Protein AF-A0A6I9Q0V4-F1 (afdb_monomer)

InterPro domains:
  IPR036047 F-box-like domain superfamily [SSF81383] (80-122)

Secondary structure (DSSP, 8-state):
---------EEEEEE-TTT--EEEEEEE----SSGGGTTPPPEEEEEEHHHHHH-HHHHHHHHHHH-HHHHHHHHHHHTT---SGGGS-HHHHHHHHHTS-HHHHHHHHHH-HHHHHHHHH--

pLDDT: mean 75.42, std 14.18, range [33.16, 93.25]

Radius of gyration: 19.87 Å; Cα contacts (8 Å, |Δi|>4): 127; chains: 1; bounding box: 52×34×51 Å

Structure (mmCIF, N/CA/C/O backbone):
data_AF-A0A6I9Q0V4-F1
#
_entry.id   AF-A0A6I9Q0V4-F1
#
loop_
_atom_site.group_PDB
_atom_site.id
_atom_site.type_symbol
_atom_site.label_atom_id
_atom_site.label_alt_id
_atom_site.label_comp_id
_atom_site.label_asym_id
_atom_site.label_entity_id
_atom_site.label_seq_id
_atom_site.pdbx_PDB_ins_code
_atom_site.Cartn_x
_atom_site.Cartn_y
_atom_site.Cartn_z
_atom_site.occupancy
_atom_site.B_iso_or_equiv
_atom_site.auth_seq_id
_atom_site.auth_comp_id
_atom_site.auth_asym_id
_atom_site.auth_atom_id
_atom_site.pdbx_PDB_model_num
ATOM 1 N N . LYS A 1 1 ? 10.546 -6.178 -27.444 1.00 33.16 1 LYS A N 1
ATOM 2 C CA . LYS A 1 1 ? 10.248 -7.556 -26.979 1.00 33.16 1 LYS A CA 1
ATOM 3 C C . LYS A 1 1 ? 9.857 -7.460 -25.516 1.00 33.16 1 LYS A C 1
ATOM 5 O O . LYS A 1 1 ? 10.727 -7.293 -24.676 1.00 33.16 1 LYS A O 1
ATOM 10 N N . LEU A 1 2 ? 8.553 -7.436 -25.263 1.00 34.19 2 LEU A N 1
ATOM 11 C CA . LEU A 1 2 ? 7.976 -7.381 -23.927 1.00 34.19 2 LEU A CA 1
ATOM 12 C C . LEU A 1 2 ? 8.128 -8.773 -23.305 1.00 34.19 2 LEU A C 1
ATOM 14 O O . LEU A 1 2 ? 7.453 -9.709 -23.726 1.00 34.19 2 LEU A O 1
ATOM 18 N N . CYS A 1 3 ? 9.054 -8.932 -22.362 1.00 35.03 3 CYS A N 1
ATOM 19 C CA . CYS A 1 3 ? 9.058 -10.095 -21.482 1.00 35.03 3 CYS A CA 1
ATOM 20 C C . CYS A 1 3 ? 7.998 -9.851 -20.403 1.00 35.03 3 CYS A C 1
ATOM 22 O O . CYS A 1 3 ? 8.317 -9.415 -19.304 1.00 35.03 3 CYS A O 1
ATOM 24 N N . PHE A 1 4 ? 6.732 -10.074 -20.756 1.00 41.94 4 PHE A N 1
ATOM 25 C CA . PHE A 1 4 ? 5.645 -10.230 -19.794 1.00 41.94 4 PHE A CA 1
ATOM 26 C C . PHE A 1 4 ? 5.831 -11.575 -19.096 1.00 41.94 4 PHE A C 1
ATOM 28 O O . PHE A 1 4 ? 5.462 -12.603 -19.654 1.00 41.94 4 PHE A O 1
ATOM 35 N N . LEU A 1 5 ? 6.437 -11.587 -17.914 1.00 35.22 5 LEU A N 1
ATOM 36 C CA . LEU A 1 5 ? 6.418 -12.751 -17.034 1.00 35.22 5 LEU A CA 1
ATOM 37 C C . LEU A 1 5 ? 6.201 -12.245 -15.608 1.00 35.22 5 LEU A C 1
ATOM 39 O O . LEU A 1 5 ? 7.110 -11.682 -15.008 1.00 35.22 5 LEU A O 1
ATOM 43 N N . GLU A 1 6 ? 4.944 -12.378 -15.178 1.00 39.94 6 GLU A N 1
ATOM 44 C CA . GLU A 1 6 ? 4.408 -12.278 -13.814 1.00 39.94 6 GLU A CA 1
ATOM 45 C C . GLU A 1 6 ? 5.287 -11.549 -12.794 1.00 39.94 6 GLU A C 1
ATOM 47 O O . GLU A 1 6 ? 6.161 -12.098 -12.124 1.00 39.94 6 GLU A O 1
ATOM 52 N N . LEU A 1 7 ? 4.966 -10.273 -12.649 1.00 42.88 7 LEU A N 1
ATOM 53 C CA . LEU A 1 7 ? 5.332 -9.447 -11.521 1.00 42.88 7 LEU A CA 1
ATOM 54 C C . LEU A 1 7 ? 4.457 -9.877 -10.320 1.00 42.88 7 LEU A C 1
ATOM 56 O O . LEU A 1 7 ? 3.359 -9.353 -10.156 1.00 42.88 7 LEU A O 1
ATOM 60 N N . ASP A 1 8 ? 4.905 -10.832 -9.487 1.00 42.25 8 ASP A N 1
ATOM 61 C CA . ASP A 1 8 ? 4.367 -10.942 -8.114 1.00 42.25 8 ASP A CA 1
ATOM 62 C C . ASP A 1 8 ? 4.927 -9.756 -7.341 1.00 42.25 8 ASP A C 1
ATOM 64 O O . ASP A 1 8 ? 6.077 -9.757 -6.882 1.00 42.25 8 ASP A O 1
ATOM 68 N N . VAL A 1 9 ? 4.135 -8.693 -7.315 1.00 46.41 9 VAL A N 1
ATOM 69 C CA . VAL A 1 9 ? 4.495 -7.472 -6.625 1.00 46.41 9 VAL A CA 1
ATOM 70 C C . VAL A 1 9 ? 3.818 -7.481 -5.277 1.00 46.41 9 VAL A C 1
ATOM 72 O O . VAL A 1 9 ? 2.662 -7.873 -5.119 1.00 46.41 9 VAL A O 1
ATOM 75 N N . LYS A 1 10 ? 4.557 -7.033 -4.272 1.00 53.97 10 LYS A N 1
ATOM 76 C CA . LYS A 1 10 ? 4.023 -6.813 -2.938 1.00 53.97 10 LYS A CA 1
ATOM 77 C C . LYS A 1 10 ? 4.438 -5.426 -2.506 1.00 53.97 10 LYS A C 1
ATOM 79 O O . LYS A 1 10 ? 5.629 -5.139 -2.415 1.00 53.97 10 LYS A O 1
ATOM 84 N N . ILE A 1 11 ? 3.436 -4.588 -2.269 1.00 56.53 11 ILE A N 1
ATOM 85 C CA . ILE A 1 11 ? 3.617 -3.275 -1.665 1.00 56.53 11 ILE A CA 1
ATOM 86 C C . ILE A 1 11 ? 3.566 -3.484 -0.158 1.00 56.53 11 ILE A C 1
ATOM 88 O O . ILE A 1 11 ? 2.532 -3.877 0.384 1.00 56.53 11 ILE A O 1
ATOM 92 N N . PHE A 1 12 ? 4.687 -3.240 0.511 1.00 58.06 12 PHE A N 1
ATOM 93 C CA . PHE A 1 12 ? 4.745 -3.242 1.968 1.00 58.06 12 PHE A CA 1
ATOM 94 C C . PHE A 1 12 ? 4.847 -1.809 2.462 1.00 58.06 12 PHE A C 1
ATOM 96 O O . PHE A 1 12 ? 5.682 -1.045 1.981 1.00 58.06 12 PHE A O 1
ATOM 103 N N . ASN A 1 13 ? 4.017 -1.473 3.446 1.00 59.59 13 ASN A N 1
ATOM 104 C CA . ASN A 1 13 ? 4.248 -0.314 4.288 1.00 59.59 13 ASN A CA 1
ATOM 105 C C . ASN A 1 13 ? 5.117 -0.795 5.455 1.00 59.59 13 ASN A C 1
ATOM 107 O O . ASN A 1 13 ? 4.669 -1.605 6.270 1.00 59.59 13 ASN A O 1
ATOM 111 N N . SER A 1 14 ? 6.386 -0.398 5.462 1.00 56.53 14 SER A N 1
ATOM 112 C CA . SER A 1 14 ? 7.345 -0.780 6.502 1.00 56.53 14 SER A CA 1
ATOM 113 C C . SER A 1 14 ? 7.876 0.471 7.170 1.00 56.53 14 SER A C 1
ATOM 115 O O . SER A 1 14 ? 8.137 1.465 6.496 1.00 56.53 14 SER A O 1
ATOM 117 N N . LYS A 1 15 ? 8.087 0.407 8.484 1.00 59.59 15 LYS A N 1
ATOM 118 C CA . LYS A 1 15 ? 8.859 1.436 9.177 1.00 59.59 15 LYS A CA 1
ATOM 119 C C . LYS A 1 15 ? 10.334 1.262 8.840 1.00 59.59 15 LYS A C 1
ATOM 121 O O . LYS A 1 15 ? 10.842 0.138 8.875 1.00 59.59 15 LYS A O 1
ATOM 126 N N . ASP A 1 16 ? 10.995 2.361 8.507 1.00 60.59 16 ASP A N 1
ATOM 127 C CA . ASP A 1 16 ? 12.440 2.410 8.336 1.00 60.59 16 ASP A CA 1
ATOM 128 C C . ASP A 1 16 ? 13.110 2.057 9.680 1.00 60.59 16 ASP A C 1
ATOM 130 O O . ASP A 1 16 ? 12.800 2.688 10.697 1.00 60.59 16 ASP A O 1
ATOM 134 N N . PRO A 1 17 ? 14.009 1.058 9.726 1.00 57.50 17 PRO A N 1
ATOM 135 C CA . PRO A 1 17 ? 14.696 0.672 10.955 1.00 57.50 17 PRO A CA 1
ATOM 136 C C . PRO A 1 17 ? 15.650 1.743 11.509 1.00 57.50 17 PRO A C 1
ATOM 138 O O . PRO A 1 17 ? 16.028 1.643 12.674 1.00 57.50 17 PRO A O 1
ATOM 141 N N . LEU A 1 18 ? 16.045 2.747 10.718 1.00 57.56 18 LEU A N 1
ATOM 142 C CA . LEU A 1 18 ? 16.949 3.819 11.149 1.00 57.56 18 LEU A CA 1
ATOM 143 C C . LEU A 1 18 ? 16.197 5.066 11.622 1.00 57.56 18 LEU A C 1
ATOM 145 O O . LEU A 1 18 ? 16.588 5.667 12.620 1.00 57.56 18 LEU A O 1
ATOM 149 N N . ASN A 1 19 ? 15.106 5.429 10.939 1.00 56.72 19 ASN A N 1
ATOM 150 C CA . ASN A 1 19 ? 14.438 6.716 11.164 1.00 56.72 19 ASN A CA 1
ATOM 151 C C . ASN A 1 19 ? 12.967 6.584 11.611 1.00 56.72 19 ASN A C 1
ATOM 153 O O . ASN A 1 19 ? 12.316 7.588 11.877 1.00 56.72 19 ASN A O 1
ATOM 157 N N . GLY A 1 20 ? 12.408 5.369 11.679 1.00 60.47 20 GLY A N 1
ATOM 158 C CA . GLY A 1 20 ? 11.028 5.115 12.120 1.00 60.47 20 GLY A CA 1
ATOM 159 C C . GLY A 1 20 ? 9.926 5.584 11.158 1.00 60.47 20 GLY A C 1
ATOM 160 O O . GLY A 1 20 ? 8.751 5.308 11.414 1.00 60.47 20 GLY A O 1
ATOM 161 N N . HIS A 1 21 ? 10.281 6.255 10.059 1.00 64.62 21 HIS A N 1
ATOM 162 C CA . HIS A 1 21 ? 9.345 6.739 9.047 1.00 64.62 21 HIS A CA 1
ATOM 163 C C . HIS A 1 21 ? 8.804 5.600 8.183 1.00 64.62 21 HIS A C 1
ATOM 165 O O . HIS A 1 21 ? 9.527 4.671 7.823 1.00 64.62 21 HIS A O 1
ATOM 171 N N . SER A 1 22 ? 7.521 5.680 7.849 1.00 73.06 22 SER A N 1
ATOM 172 C CA . SER A 1 22 ? 6.856 4.732 6.961 1.00 73.06 22 SER A CA 1
ATOM 173 C C . SER A 1 22 ? 7.356 4.898 5.520 1.00 73.06 22 SER A C 1
ATOM 175 O O . SER A 1 22 ? 7.470 6.014 5.014 1.00 73.06 22 SER A O 1
ATOM 177 N N . GLN A 1 23 ? 7.659 3.783 4.859 1.00 82.12 23 GLN A N 1
ATOM 178 C CA . GLN A 1 23 ? 8.162 3.730 3.484 1.00 82.12 23 GLN A CA 1
ATOM 179 C C . GLN A 1 23 ? 7.284 2.830 2.616 1.00 82.12 23 GLN A C 1
ATOM 181 O O . GLN A 1 23 ? 6.692 1.859 3.102 1.00 82.12 23 GLN A O 1
ATOM 186 N N . VAL A 1 24 ? 7.234 3.143 1.322 1.00 83.69 24 VAL A N 1
ATOM 187 C CA . VAL A 1 24 ? 6.662 2.283 0.286 1.00 83.69 24 VAL A CA 1
ATOM 188 C C . VAL A 1 24 ? 7.779 1.418 -0.277 1.00 83.69 24 VAL A C 1
ATOM 190 O O . VAL A 1 24 ? 8.778 1.922 -0.785 1.00 83.69 24 VAL A O 1
ATOM 193 N N . ILE A 1 25 ? 7.614 0.100 -0.180 1.00 86.50 25 ILE A N 1
ATOM 194 C CA . ILE A 1 25 ? 8.555 -0.856 -0.765 1.00 86.50 25 ILE A CA 1
ATOM 195 C C . ILE A 1 25 ? 7.894 -1.521 -1.968 1.00 86.50 25 ILE A C 1
ATOM 197 O O . ILE A 1 25 ? 6.934 -2.277 -1.809 1.00 86.50 25 ILE A O 1
ATOM 201 N N . TRP A 1 26 ? 8.442 -1.275 -3.155 1.00 84.62 26 TRP A N 1
ATOM 202 C CA . TRP A 1 26 ? 8.084 -1.948 -4.397 1.00 84.62 26 TRP A CA 1
ATOM 203 C C . TRP A 1 26 ? 9.086 -3.072 -4.670 1.00 84.62 26 TRP A C 1
ATOM 205 O O . TRP A 1 26 ? 10.260 -2.827 -4.946 1.00 84.62 26 TRP A O 1
ATOM 215 N N . ARG A 1 27 ? 8.638 -4.328 -4.556 1.00 84.06 27 ARG A N 1
ATOM 216 C CA . ARG A 1 27 ? 9.452 -5.518 -4.853 1.00 84.06 27 ARG A CA 1
ATOM 217 C C . ARG A 1 27 ? 8.926 -6.240 -6.069 1.00 84.06 27 ARG A C 1
ATOM 219 O O . ARG A 1 27 ? 7.728 -6.491 -6.153 1.00 84.06 27 ARG A O 1
ATOM 226 N N . TRP A 1 28 ? 9.831 -6.657 -6.940 1.00 81.25 28 TRP A N 1
ATOM 227 C CA . TRP A 1 28 ? 9.481 -7.431 -8.118 1.00 81.25 28 TRP A CA 1
ATOM 228 C C . TRP A 1 28 ? 10.438 -8.592 -8.354 1.00 81.25 28 TRP A C 1
ATOM 230 O O . TRP A 1 28 ? 11.628 -8.536 -8.039 1.00 81.25 28 TRP A O 1
ATOM 240 N N . TRP A 1 29 ? 9.908 -9.647 -8.962 1.00 79.06 29 TRP A N 1
ATOM 241 C CA . TRP A 1 29 ? 10.667 -10.826 -9.352 1.00 79.06 29 TRP A CA 1
ATOM 242 C C . TRP A 1 29 ? 10.739 -10.915 -10.867 1.00 79.06 29 TRP A C 1
ATOM 244 O O . TRP A 1 29 ? 9.752 -10.702 -11.567 1.00 79.06 29 TRP A O 1
ATOM 254 N N . LYS A 1 30 ? 11.920 -11.254 -11.382 1.00 72.50 30 LYS A N 1
ATOM 255 C CA . LYS A 1 30 ? 12.075 -11.607 -12.789 1.00 72.50 30 LYS A CA 1
ATOM 256 C C . LYS A 1 30 ? 11.780 -13.092 -12.935 1.00 72.50 30 LYS A C 1
ATOM 258 O O . LYS A 1 30 ? 12.624 -13.924 -12.611 1.00 72.50 30 LYS A O 1
ATOM 263 N N . ILE A 1 31 ? 10.604 -13.425 -13.449 1.00 71.88 31 ILE A N 1
ATOM 264 C CA . ILE A 1 31 ? 10.290 -14.807 -13.802 1.00 71.88 31 ILE A CA 1
ATOM 265 C C . ILE A 1 31 ? 10.830 -15.063 -15.208 1.00 71.88 31 ILE A C 1
ATOM 267 O O . ILE A 1 31 ? 10.560 -14.324 -16.150 1.00 71.88 31 ILE A O 1
ATOM 271 N N . SER A 1 32 ? 11.670 -16.083 -15.352 1.00 70.69 32 SER A N 1
ATOM 272 C CA . SER A 1 32 ? 12.274 -16.457 -16.629 1.00 70.69 32 SER A CA 1
ATOM 273 C C . SER A 1 32 ? 12.472 -17.970 -16.666 1.00 70.69 32 SER A C 1
ATOM 275 O O . SER A 1 32 ? 12.971 -18.549 -15.701 1.00 70.69 32 SER A O 1
ATOM 277 N N . PRO A 1 33 ? 12.125 -18.640 -17.779 1.00 71.31 33 PRO A N 1
ATOM 278 C CA . PRO A 1 33 ? 12.366 -20.072 -17.930 1.00 71.31 33 PRO A CA 1
ATOM 279 C C . PRO A 1 33 ? 13.863 -20.402 -18.069 1.00 71.31 33 PRO A C 1
ATOM 281 O O . PRO A 1 33 ? 14.250 -21.570 -17.998 1.00 71.31 33 PRO A O 1
ATOM 284 N N . ARG A 1 34 ? 14.724 -19.393 -18.273 1.00 77.25 34 ARG A N 1
ATOM 285 C CA . ARG A 1 34 ? 16.173 -19.576 -18.400 1.00 77.25 34 ARG A CA 1
ATOM 286 C C . ARG A 1 34 ? 16.773 -19.903 -17.036 1.00 77.25 34 ARG A C 1
ATOM 288 O O . ARG A 1 34 ? 16.586 -19.178 -16.067 1.00 77.25 34 ARG A O 1
ATOM 295 N N . THR A 1 35 ? 17.572 -20.963 -16.985 1.00 71.56 35 THR A N 1
ATOM 296 C CA . THR A 1 35 ? 18.272 -21.424 -15.775 1.00 71.56 35 THR A CA 1
ATOM 297 C C . THR A 1 35 ? 19.169 -20.364 -15.136 1.00 71.56 35 THR A C 1
ATOM 299 O O . THR A 1 35 ? 19.311 -20.365 -13.920 1.00 71.56 35 THR A O 1
ATOM 302 N N . VAL A 1 36 ? 19.719 -19.438 -15.928 1.00 75.19 36 VAL A N 1
ATOM 303 C CA . VAL A 1 36 ? 20.570 -18.330 -15.450 1.00 75.19 36 VAL A CA 1
ATOM 304 C C . VAL A 1 36 ? 19.820 -17.382 -14.508 1.00 75.19 36 VAL A C 1
ATOM 306 O O . VAL A 1 36 ? 20.411 -16.860 -13.570 1.00 75.19 36 VAL A O 1
ATOM 309 N N . ASP A 1 37 ? 18.516 -17.197 -14.716 1.00 68.44 37 ASP A N 1
ATOM 310 C CA . ASP A 1 37 ? 17.698 -16.278 -13.921 1.00 68.44 37 ASP A CA 1
ATOM 311 C C . ASP A 1 37 ? 17.060 -16.968 -12.690 1.00 68.44 37 ASP A C 1
ATOM 313 O O . ASP A 1 37 ? 16.420 -16.309 -11.875 1.00 68.44 37 ASP A O 1
ATOM 317 N N . ARG A 1 38 ? 17.241 -18.293 -12.507 1.00 68.88 38 ARG A N 1
ATOM 318 C CA . ARG A 1 38 ? 16.614 -19.064 -11.404 1.00 68.88 38 ARG A CA 1
ATOM 319 C C . ARG A 1 38 ? 17.071 -18.650 -10.005 1.00 68.88 38 ARG A C 1
ATOM 321 O O . ARG A 1 38 ? 16.373 -18.934 -9.039 1.00 68.88 38 ARG A O 1
ATOM 328 N N . TYR A 1 39 ? 18.232 -18.010 -9.895 1.00 74.56 39 TYR A N 1
ATOM 329 C CA . TYR A 1 39 ? 18.789 -17.531 -8.626 1.00 74.56 39 TYR A CA 1
ATOM 330 C C . TYR A 1 39 ? 18.835 -16.002 -8.550 1.00 74.56 39 TYR A C 1
ATOM 332 O O . TYR A 1 39 ? 19.501 -15.444 -7.675 1.00 74.56 39 TYR A O 1
ATOM 340 N N . SER A 1 40 ? 18.163 -15.307 -9.473 1.00 79.31 40 SER A N 1
ATOM 341 C CA . SER A 1 40 ? 18.094 -13.852 -9.437 1.00 79.31 40 SER A CA 1
ATOM 342 C C . SER A 1 40 ? 17.336 -13.400 -8.192 1.00 79.31 40 SER A C 1
ATOM 344 O O . SER A 1 40 ? 16.208 -13.817 -7.935 1.00 79.31 40 SER A O 1
ATOM 346 N N . LYS A 1 41 ? 17.982 -12.536 -7.408 1.00 80.38 41 LYS A N 1
ATOM 347 C CA . LYS A 1 41 ? 17.349 -11.860 -6.276 1.00 80.38 41 LYS A CA 1
ATOM 348 C C . LYS A 1 41 ? 16.248 -10.920 -6.790 1.00 80.38 41 LYS A C 1
ATOM 350 O O . LYS A 1 41 ? 16.361 -10.431 -7.918 1.00 80.38 41 LYS A O 1
ATOM 355 N N .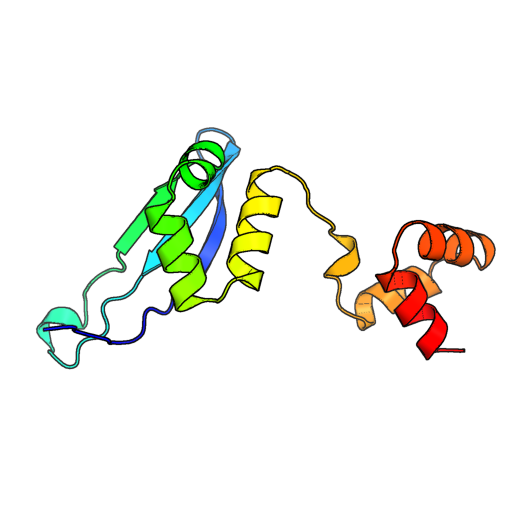 PRO A 1 42 ? 15.209 -10.658 -5.984 1.00 83.88 42 PRO A N 1
ATOM 356 C CA . PRO A 1 42 ? 14.183 -9.702 -6.363 1.00 83.88 42 PRO A CA 1
ATOM 357 C C . PRO A 1 42 ? 14.795 -8.312 -6.506 1.00 83.88 42 PRO A C 1
ATOM 359 O O . PRO A 1 42 ? 15.707 -7.945 -5.759 1.00 83.88 42 PRO A O 1
ATOM 362 N N . GLY A 1 43 ? 14.265 -7.547 -7.453 1.00 85.19 43 GLY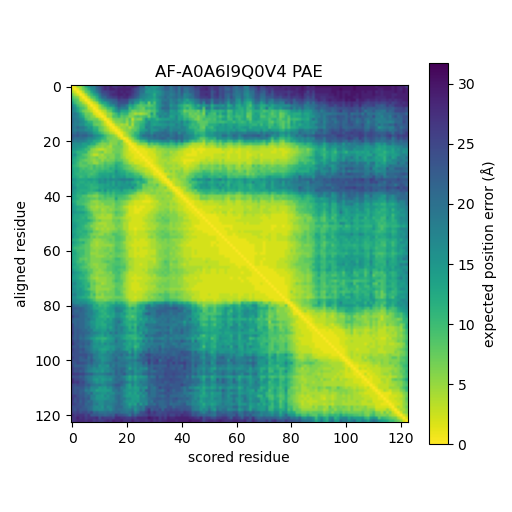 A N 1
ATOM 363 C CA . GLY A 1 43 ? 14.462 -6.108 -7.466 1.00 85.19 43 GLY A CA 1
ATOM 364 C C . GLY A 1 43 ? 13.665 -5.474 -6.331 1.00 85.19 43 GLY A C 1
ATOM 365 O O . GLY A 1 43 ? 12.599 -5.969 -5.952 1.00 85.19 43 GLY A O 1
ATOM 366 N N . GLU A 1 44 ? 14.204 -4.399 -5.770 1.00 86.06 44 GLU A N 1
ATOM 367 C CA . GLU A 1 44 ? 13.556 -3.627 -4.719 1.00 86.06 44 GLU A CA 1
ATOM 368 C C . GLU A 1 44 ? 13.788 -2.138 -4.967 1.00 86.06 44 GLU A C 1
ATOM 370 O O . GLU A 1 44 ? 14.919 -1.710 -5.198 1.00 86.06 44 GLU A O 1
ATOM 375 N N . LEU A 1 45 ? 12.710 -1.367 -4.878 1.00 86.50 45 LEU A N 1
ATOM 376 C CA . LEU A 1 45 ? 12.702 0.085 -4.806 1.00 86.50 45 LEU A CA 1
ATOM 377 C C . LEU A 1 45 ? 12.047 0.471 -3.478 1.00 86.50 45 LEU A C 1
ATOM 379 O O . LEU A 1 45 ? 11.008 -0.080 -3.104 1.00 86.50 45 LEU A O 1
ATOM 383 N N . LYS A 1 46 ? 12.689 1.378 -2.748 1.00 87.44 46 LYS A N 1
ATOM 384 C CA . LYS A 1 46 ? 12.199 1.913 -1.480 1.00 87.44 46 LYS A CA 1
ATOM 385 C C . LYS A 1 46 ? 12.052 3.412 -1.622 1.00 87.44 46 LYS A C 1
ATOM 387 O O . LYS A 1 46 ? 13.026 4.079 -1.957 1.00 87.44 46 LYS A O 1
ATOM 392 N N . GLU A 1 47 ? 10.871 3.909 -1.307 1.00 86.19 47 GLU A N 1
ATOM 393 C CA . GLU A 1 47 ? 10.555 5.329 -1.370 1.00 86.19 47 GLU A CA 1
ATOM 394 C C . GLU A 1 47 ? 9.910 5.787 -0.072 1.00 86.19 47 GLU A C 1
ATOM 396 O O . GLU A 1 47 ? 9.236 5.015 0.624 1.00 86.19 47 GLU A O 1
ATOM 401 N N . SER A 1 48 ? 10.116 7.058 0.268 1.00 86.62 48 SER A N 1
ATOM 402 C CA . SER A 1 48 ? 9.288 7.684 1.289 1.00 86.62 48 SER A CA 1
ATOM 403 C C . SER A 1 48 ? 7.852 7.821 0.775 1.00 86.62 48 SER A C 1
ATOM 405 O O . SER A 1 48 ? 7.582 7.735 -0.423 1.00 86.62 48 SER A O 1
ATOM 407 N N . HIS A 1 49 ? 6.903 8.035 1.685 1.00 86.31 49 HIS A N 1
ATOM 408 C CA . HIS A 1 49 ? 5.517 8.302 1.295 1.00 86.31 49 HIS A CA 1
ATOM 409 C C . HIS A 1 49 ? 5.392 9.519 0.376 1.00 86.31 49 HIS A C 1
ATOM 411 O O . HIS A 1 49 ? 4.603 9.475 -0.562 1.00 86.31 49 HIS A O 1
ATOM 417 N N . GLN A 1 50 ? 6.184 10.568 0.612 1.00 87.19 50 GLN A N 1
ATOM 418 C CA . GLN A 1 50 ? 6.153 11.772 -0.213 1.00 87.19 50 GLN A CA 1
ATOM 419 C C . GLN A 1 50 ? 6.716 11.506 -1.612 1.00 87.19 50 GLN A C 1
ATOM 421 O O . GLN A 1 50 ? 6.055 11.828 -2.593 1.00 87.19 50 GLN A O 1
ATOM 426 N N . ASP A 1 51 ? 7.869 10.837 -1.703 1.00 90.19 51 ASP A N 1
ATOM 427 C CA . ASP A 1 51 ? 8.481 10.506 -2.998 1.00 90.19 51 ASP A CA 1
ATOM 428 C C . ASP A 1 51 ? 7.537 9.637 -3.843 1.00 90.19 51 ASP A C 1
ATOM 430 O O . ASP A 1 51 ? 7.324 9.908 -5.023 1.00 90.19 51 ASP A O 1
ATOM 434 N N . PHE A 1 52 ? 6.868 8.666 -3.210 1.00 89.19 52 PHE A N 1
ATOM 435 C CA . PHE A 1 52 ? 5.861 7.836 -3.869 1.00 89.19 52 PHE A CA 1
ATOM 436 C C . PHE A 1 52 ? 4.671 8.647 -4.411 1.00 89.19 52 PHE A C 1
ATOM 438 O O . PHE A 1 52 ? 4.128 8.339 -5.477 1.00 89.19 52 PHE A O 1
ATOM 445 N N . LEU A 1 53 ? 4.208 9.658 -3.667 1.00 89.81 53 LEU A N 1
ATOM 446 C CA . LEU A 1 53 ? 3.095 10.512 -4.091 1.00 89.81 53 LEU A CA 1
ATOM 447 C C . LEU A 1 53 ? 3.462 11.373 -5.307 1.00 89.81 53 LEU A C 1
ATOM 449 O O . LEU A 1 53 ? 2.577 11.662 -6.121 1.00 89.81 53 LEU A O 1
ATOM 453 N N . ASP A 1 54 ? 4.743 11.700 -5.462 1.00 93.25 54 ASP A N 1
ATOM 454 C CA . ASP A 1 54 ? 5.274 12.477 -6.579 1.00 93.25 54 ASP A CA 1
ATOM 455 C C . ASP A 1 54 ? 5.679 11.593 -7.784 1.00 93.25 54 ASP A C 1
ATOM 457 O O . ASP A 1 54 ? 5.637 12.054 -8.931 1.00 93.25 54 ASP A O 1
ATOM 461 N N . ASP A 1 55 ? 5.978 10.302 -7.578 1.00 91.81 55 ASP A N 1
ATOM 462 C CA . ASP A 1 55 ? 6.317 9.366 -8.660 1.00 91.81 55 ASP A CA 1
ATOM 463 C C . ASP A 1 55 ? 5.081 8.859 -9.432 1.00 91.81 55 ASP A C 1
ATOM 465 O O . ASP A 1 55 ? 4.477 7.813 -9.168 1.00 91.81 55 ASP A O 1
ATOM 469 N N . THR A 1 56 ? 4.723 9.600 -10.478 1.00 92.56 56 THR A N 1
ATOM 470 C CA . THR A 1 56 ? 3.637 9.225 -11.399 1.00 92.56 56 THR A CA 1
ATOM 471 C C . THR A 1 56 ? 3.897 7.942 -12.201 1.00 92.56 56 THR A C 1
ATOM 473 O O . THR A 1 56 ? 2.933 7.283 -12.609 1.00 92.56 56 THR A O 1
ATOM 476 N N . LEU A 1 57 ? 5.159 7.560 -12.428 1.00 90.81 57 LEU A N 1
ATOM 477 C CA . LEU A 1 57 ? 5.507 6.360 -13.189 1.00 90.81 57 LEU A CA 1
ATOM 478 C C . LEU A 1 57 ? 5.233 5.117 -12.350 1.00 90.81 57 LEU A C 1
ATOM 480 O O . LEU A 1 57 ? 4.484 4.242 -12.792 1.00 90.81 57 LEU A O 1
ATOM 484 N N . LEU A 1 58 ? 5.736 5.083 -11.114 1.00 87.50 58 LEU A N 1
ATOM 485 C CA . LEU A 1 58 ? 5.485 3.979 -10.190 1.00 87.50 58 LEU A CA 1
ATOM 486 C C . LEU A 1 58 ? 3.988 3.827 -9.888 1.00 87.50 58 LEU A C 1
ATOM 488 O O . LEU A 1 58 ? 3.449 2.718 -9.874 1.00 87.50 58 LEU A O 1
ATOM 492 N N . GLN A 1 59 ? 3.264 4.937 -9.733 1.00 90.06 59 GLN A N 1
ATOM 493 C CA . GLN A 1 59 ? 1.806 4.912 -9.586 1.00 90.06 59 GLN A CA 1
ATOM 494 C C . GLN A 1 59 ? 1.097 4.289 -10.797 1.00 90.06 59 GLN A C 1
ATOM 496 O O . GLN A 1 59 ? 0.137 3.526 -10.634 1.00 90.06 59 GLN A O 1
ATOM 501 N N . SER A 1 60 ? 1.559 4.596 -12.012 1.00 90.69 60 SER A N 1
ATOM 502 C CA . SER A 1 60 ? 1.030 4.001 -13.241 1.00 90.69 60 SER A CA 1
ATOM 503 C C . SER A 1 60 ? 1.297 2.494 -13.291 1.00 90.69 60 SER A C 1
ATOM 505 O O . SER A 1 60 ? 0.391 1.729 -13.630 1.00 90.69 60 SER A O 1
ATOM 507 N N . GLU A 1 61 ? 2.490 2.044 -12.896 1.00 86.50 61 GLU A N 1
ATOM 508 C CA . GLU A 1 61 ? 2.830 0.618 -12.813 1.00 86.50 61 GLU A CA 1
ATOM 509 C C . GLU A 1 61 ? 1.963 -0.121 -11.786 1.00 86.50 61 GLU A C 1
ATOM 511 O O . GLU A 1 61 ? 1.363 -1.147 -12.110 1.00 86.50 61 GLU A O 1
ATOM 516 N N . ILE A 1 62 ? 1.798 0.435 -10.581 1.00 85.06 62 ILE A N 1
ATOM 517 C CA . ILE A 1 62 ? 0.908 -0.116 -9.546 1.00 85.06 62 ILE A CA 1
ATOM 518 C C . ILE A 1 62 ? -0.517 -0.247 -10.078 1.00 85.06 62 ILE A C 1
ATOM 520 O O . ILE A 1 62 ? -1.147 -1.293 -9.919 1.00 85.06 62 ILE A O 1
ATOM 524 N N . SER A 1 63 ? -1.038 0.801 -10.721 1.00 87.88 63 SER A N 1
ATOM 525 C CA . SER A 1 63 ? -2.383 0.764 -11.297 1.00 87.88 63 SER A CA 1
ATOM 526 C C . SER A 1 63 ? -2.501 -0.263 -12.421 1.00 87.88 63 SER A C 1
ATOM 528 O O . SER A 1 63 ? -3.577 -0.828 -12.602 1.00 87.88 63 SER A O 1
ATOM 530 N N . MET A 1 64 ? -1.442 -0.487 -13.197 1.00 85.50 64 MET A N 1
ATOM 531 C CA . MET A 1 64 ? -1.439 -1.466 -14.282 1.00 85.50 64 MET A CA 1
ATOM 532 C C . MET A 1 64 ? -1.416 -2.904 -13.751 1.00 85.50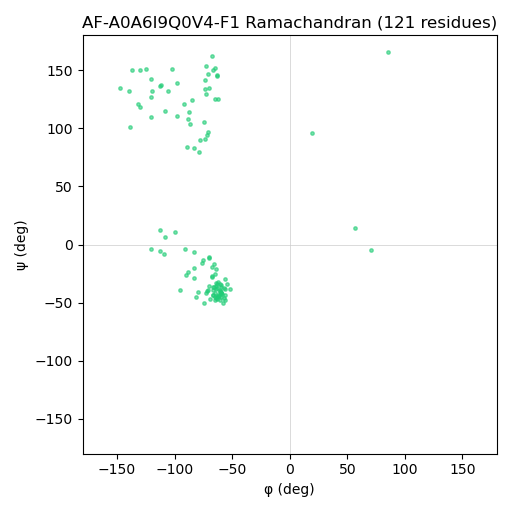 64 MET A C 1
ATOM 534 O O . MET A 1 64 ? -2.135 -3.749 -14.275 1.00 85.50 64 MET A O 1
ATOM 538 N N . VAL A 1 65 ? -0.623 -3.173 -12.710 1.00 82.44 65 VAL A N 1
ATOM 539 C CA . VAL A 1 65 ? -0.437 -4.520 -12.147 1.00 82.44 65 VAL A CA 1
ATOM 540 C C . VAL A 1 65 ? -1.570 -4.903 -11.191 1.00 82.44 65 VAL A C 1
ATOM 542 O O . VAL A 1 65 ? -2.103 -6.004 -11.277 1.00 82.44 65 VAL A O 1
ATOM 545 N N . PHE A 1 66 ? -1.973 -3.996 -10.298 1.00 82.31 66 PHE A N 1
ATOM 546 C CA . PHE A 1 66 ? -2.948 -4.276 -9.235 1.00 82.31 66 PHE A CA 1
ATOM 547 C C . PHE A 1 66 ? -4.313 -3.613 -9.426 1.00 82.31 66 PHE A C 1
ATOM 549 O O . PHE A 1 66 ? -5.249 -3.868 -8.662 1.00 82.31 66 PHE A O 1
ATOM 556 N N . GLY A 1 67 ? -4.438 -2.728 -10.412 1.00 85.31 67 GLY A N 1
ATOM 557 C CA . GLY A 1 67 ? -5.650 -1.958 -10.648 1.00 85.31 67 GLY A CA 1
ATOM 558 C C . GLY A 1 67 ? -5.749 -0.672 -9.820 1.00 85.31 67 GLY A C 1
ATOM 559 O O . GLY A 1 67 ? -5.055 -0.444 -8.825 1.00 85.31 67 GLY A O 1
ATOM 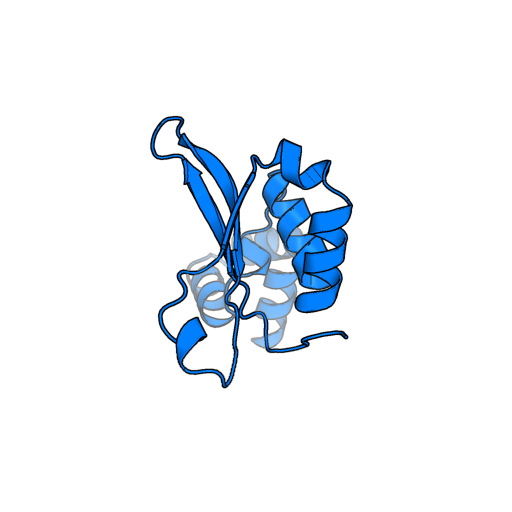560 N N . ARG A 1 68 ? -6.692 0.185 -10.227 1.00 87.25 68 ARG A N 1
ATOM 561 C CA . ARG A 1 68 ? -6.906 1.522 -9.643 1.00 87.25 68 ARG A CA 1
ATOM 562 C C . ARG A 1 68 ? -7.253 1.504 -8.156 1.00 87.25 68 ARG A C 1
ATOM 564 O O . ARG A 1 68 ? -6.855 2.414 -7.438 1.00 87.25 68 ARG A O 1
ATOM 571 N N . ARG A 1 69 ? -7.976 0.479 -7.693 1.00 83.81 69 ARG A N 1
ATOM 572 C CA . ARG A 1 69 ? -8.392 0.359 -6.288 1.00 83.81 69 ARG A CA 1
ATOM 573 C C . ARG A 1 69 ? -7.187 0.261 -5.354 1.00 83.81 69 ARG A C 1
ATOM 575 O O . ARG A 1 69 ? -7.162 0.920 -4.322 1.00 83.81 69 ARG A O 1
ATOM 582 N N . ILE A 1 70 ? -6.186 -0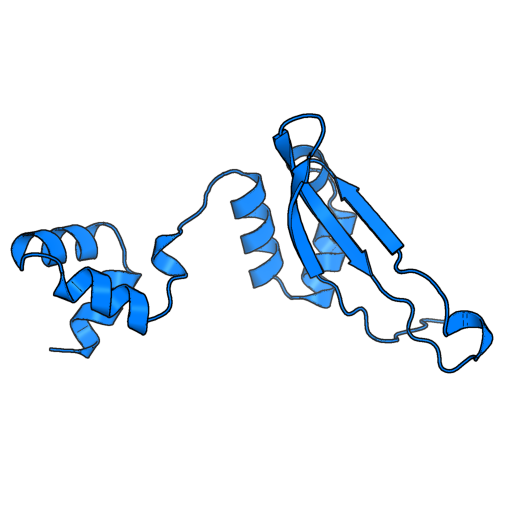.534 -5.734 1.00 84.25 70 ILE A N 1
ATOM 583 C CA . ILE A 1 70 ? -4.962 -0.686 -4.946 1.00 84.25 70 ILE A CA 1
ATOM 584 C C . ILE A 1 70 ? -4.116 0.583 -5.021 1.00 84.25 70 ILE A C 1
ATOM 586 O O . ILE A 1 70 ? -3.623 1.019 -3.990 1.00 84.25 70 ILE A O 1
ATOM 590 N N . LEU A 1 71 ? -4.026 1.240 -6.184 1.00 87.62 71 LEU A N 1
ATOM 591 C CA . LEU A 1 71 ? -3.349 2.537 -6.279 1.00 87.62 71 LEU A CA 1
ATOM 592 C C . LEU A 1 71 ? -3.965 3.582 -5.334 1.00 87.62 71 LEU A C 1
ATOM 594 O O . LEU A 1 71 ? -3.242 4.228 -4.582 1.00 87.62 71 LEU A O 1
ATOM 598 N N . GLN A 1 72 ? -5.290 3.754 -5.369 1.00 88.06 72 GLN A N 1
ATOM 599 C CA . GLN A 1 72 ? -5.991 4.701 -4.494 1.00 88.06 72 GLN A CA 1
ATOM 600 C C . GLN A 1 72 ? -5.756 4.378 -3.020 1.00 88.06 72 GLN A C 1
ATOM 602 O O . GLN A 1 72 ? -5.475 5.273 -2.230 1.00 88.06 72 GLN A O 1
ATOM 607 N N . TYR A 1 73 ? -5.806 3.093 -2.674 1.00 82.94 73 TYR A N 1
ATOM 608 C CA . TYR A 1 73 ? -5.513 2.621 -1.332 1.00 82.94 73 TYR A CA 1
ATOM 609 C C . TYR A 1 73 ? -4.079 2.954 -0.890 1.00 82.94 73 TYR A C 1
ATOM 611 O O . TYR A 1 73 ? -3.892 3.505 0.191 1.00 82.94 73 TYR A O 1
ATOM 619 N N . THR A 1 74 ? -3.072 2.680 -1.724 1.00 83.44 74 THR A N 1
ATOM 620 C CA . THR A 1 74 ? -1.669 3.001 -1.418 1.00 83.44 74 THR A CA 1
ATOM 621 C C . THR A 1 74 ? -1.458 4.510 -1.274 1.00 83.44 74 THR A C 1
ATOM 623 O O . THR A 1 74 ? -0.728 4.933 -0.384 1.00 83.44 74 THR A O 1
ATOM 626 N N . LYS A 1 75 ? -2.134 5.336 -2.086 1.00 87.38 75 LYS A N 1
ATOM 627 C CA . LYS A 1 75 ? -2.092 6.802 -1.950 1.00 87.38 75 LYS A CA 1
ATOM 628 C C . LYS A 1 75 ? -2.700 7.287 -0.639 1.00 87.38 75 LYS A C 1
ATOM 630 O O . LYS A 1 75 ? -2.057 8.063 0.055 1.00 87.38 75 LYS A O 1
ATOM 635 N N . ALA A 1 76 ? -3.889 6.800 -0.287 1.00 84.06 76 ALA A N 1
ATOM 636 C CA . ALA A 1 76 ? -4.557 7.153 0.965 1.00 84.06 76 ALA A CA 1
ATOM 637 C C . ALA A 1 76 ? -3.692 6.773 2.181 1.00 84.06 76 ALA A C 1
ATOM 639 O O . ALA A 1 76 ? -3.503 7.573 3.093 1.00 84.06 76 ALA A O 1
ATOM 640 N N . LEU A 1 77 ? -3.056 5.597 2.114 1.00 80.94 77 LEU A N 1
ATOM 641 C CA . LEU A 1 77 ? -2.045 5.139 3.067 1.00 80.94 77 LEU A CA 1
ATOM 642 C C . LEU A 1 77 ? -0.858 6.098 3.222 1.00 80.94 77 LEU A C 1
ATOM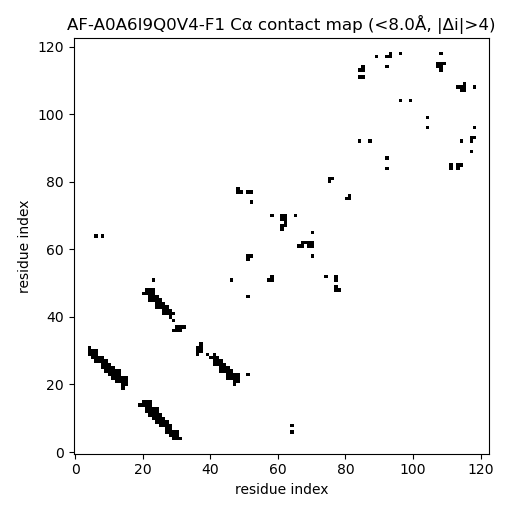 644 O O . LEU A 1 77 ? -0.399 6.307 4.337 1.00 80.94 77 LEU A O 1
ATOM 648 N N . CYS A 1 78 ? -0.337 6.630 2.114 1.00 83.81 78 CYS A N 1
ATOM 649 C CA . CYS A 1 78 ? 0.808 7.547 2.121 1.00 83.81 78 CYS A CA 1
ATOM 650 C C . CYS A 1 78 ? 0.437 8.969 2.560 1.00 83.81 78 CYS A C 1
ATOM 652 O O . CYS A 1 78 ? 1.311 9.768 2.868 1.00 83.81 78 CYS A O 1
ATOM 654 N N . GLN A 1 79 ? -0.855 9.292 2.566 1.00 84.25 79 GLN A N 1
ATOM 655 C CA . GLN A 1 79 ? -1.397 10.581 2.993 1.00 84.25 79 GLN A CA 1
ATOM 656 C C . GLN A 1 79 ? -1.942 10.534 4.430 1.00 84.25 79 GLN A C 1
ATOM 658 O O . GLN A 1 79 ? -2.666 11.447 4.815 1.00 84.25 79 GLN A O 1
ATOM 663 N N . ASP A 1 80 ? -1.678 9.459 5.183 1.00 75.38 80 ASP A N 1
ATOM 664 C CA . ASP A 1 80 ? -2.225 9.183 6.524 1.00 75.38 80 ASP A CA 1
ATOM 665 C C . ASP A 1 80 ? -3.769 9.154 6.614 1.00 75.38 80 ASP A C 1
ATOM 667 O O . ASP A 1 80 ? -4.347 9.126 7.702 1.00 75.38 80 ASP A O 1
ATOM 671 N N . HIS A 1 81 ? -4.466 9.085 5.477 1.00 68.88 81 HIS A N 1
ATOM 672 C CA . HIS A 1 81 ? -5.919 8.940 5.411 1.00 68.88 81 HIS A CA 1
ATOM 673 C C . HIS A 1 81 ? -6.268 7.450 5.402 1.00 68.88 81 HIS A C 1
ATOM 675 O O . HIS A 1 81 ? -6.422 6.839 4.343 1.00 68.88 81 HIS A O 1
ATOM 681 N N . TYR A 1 82 ? -6.339 6.834 6.585 1.00 67.81 82 TYR A N 1
ATOM 682 C CA . TYR A 1 82 ? -6.589 5.399 6.700 1.00 67.81 82 TYR A CA 1
ATOM 683 C C . TYR A 1 82 ? -7.848 5.073 7.500 1.00 67.81 82 TYR A C 1
ATOM 685 O O . TYR A 1 82 ? -7.871 5.137 8.730 1.00 67.81 82 TYR A O 1
ATOM 693 N N . ASP A 1 83 ? -8.863 4.586 6.793 1.00 69.31 83 ASP A N 1
ATOM 69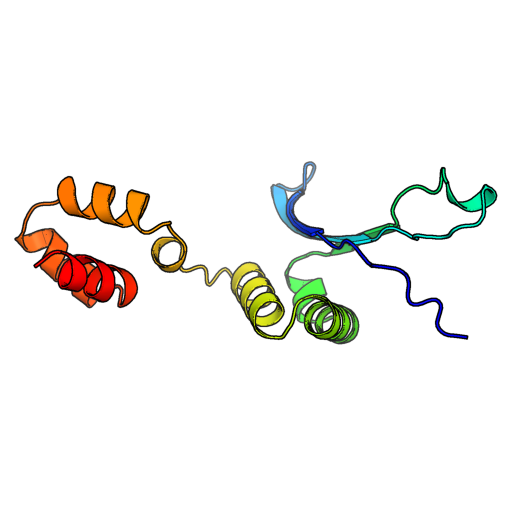4 C CA . ASP A 1 83 ? -10.072 4.046 7.404 1.00 69.31 83 ASP A CA 1
ATOM 695 C C . ASP A 1 83 ? -9.851 2.582 7.811 1.00 69.31 83 ASP A C 1
ATOM 697 O O . ASP A 1 83 ? -10.181 1.637 7.089 1.00 69.31 83 ASP A O 1
ATOM 701 N N . TYR A 1 84 ? -9.254 2.382 8.995 1.00 71.38 84 TYR A N 1
ATOM 702 C CA . TYR A 1 84 ? -8.978 1.048 9.559 1.00 71.38 84 TYR A CA 1
ATOM 703 C C . TYR A 1 84 ? -10.253 0.207 9.660 1.00 71.38 84 TYR A C 1
ATOM 705 O O . TYR A 1 84 ? -10.242 -0.992 9.380 1.00 71.38 84 TYR A O 1
ATOM 713 N N . LEU A 1 85 ? -11.351 0.867 10.018 1.00 72.50 85 LEU A N 1
ATOM 714 C CA . LEU A 1 85 ? -12.652 0.268 10.264 1.00 72.50 85 LEU A CA 1
ATOM 715 C C . LEU A 1 85 ? -13.288 -0.325 9.004 1.00 72.50 85 LEU A C 1
ATOM 717 O O . LEU A 1 85 ? -13.833 -1.422 9.060 1.00 72.50 85 LEU A O 1
ATOM 721 N N . GLU A 1 86 ? -13.167 0.324 7.844 1.00 71.25 86 GLU A N 1
ATOM 722 C CA . GLU A 1 86 ? -13.796 -0.165 6.607 1.00 71.25 86 GLU A CA 1
ATOM 723 C C . GLU A 1 86 ? -13.161 -1.444 6.045 1.00 71.25 86 GLU A C 1
ATOM 725 O O . GLU A 1 86 ? -13.688 -2.051 5.107 1.00 71.25 86 GLU A O 1
ATOM 730 N N . ARG A 1 87 ? -12.009 -1.841 6.589 1.00 71.50 87 ARG A N 1
ATOM 731 C CA . ARG A 1 87 ? -11.185 -2.942 6.085 1.00 71.50 87 ARG A CA 1
ATOM 732 C C . ARG A 1 87 ? -11.119 -4.145 7.010 1.00 71.50 87 ARG A C 1
ATOM 734 O O . ARG A 1 87 ? -10.529 -5.156 6.627 1.00 71.50 87 ARG A O 1
ATOM 741 N N . LEU A 1 88 ? -11.701 -4.041 8.200 1.00 80.44 88 LEU A N 1
ATOM 742 C CA . LEU A 1 88 ? -11.865 -5.184 9.085 1.00 80.44 88 LEU A CA 1
ATOM 743 C C . LEU A 1 88 ? -12.769 -6.224 8.412 1.00 80.44 88 LEU A C 1
ATOM 745 O O . LEU A 1 88 ? -13.680 -5.880 7.660 1.00 80.44 88 LEU A O 1
ATOM 749 N N . SER A 1 89 ? -12.492 -7.506 8.654 1.00 81.81 89 SER A N 1
ATOM 750 C CA . SER A 1 89 ? -13.378 -8.573 8.195 1.00 81.81 89 SER A CA 1
ATOM 751 C C . SER A 1 89 ? -14.712 -8.492 8.927 1.00 81.81 89 SER A C 1
ATOM 753 O O . SER A 1 89 ? -14.750 -8.111 10.098 1.00 81.81 89 SER A O 1
ATOM 755 N N . ASP A 1 90 ? -15.784 -8.928 8.270 1.00 83.31 90 ASP A N 1
ATOM 756 C CA . ASP A 1 90 ? -17.129 -8.938 8.854 1.00 83.31 90 ASP A CA 1
ATOM 757 C C . ASP A 1 90 ? -17.144 -9.649 10.218 1.00 83.31 90 ASP A C 1
ATOM 759 O O . ASP A 1 90 ? -17.730 -9.151 11.168 1.00 83.31 90 ASP A O 1
ATOM 763 N N . SER A 1 91 ? -16.379 -10.733 10.380 1.00 84.00 91 SER A N 1
ATOM 764 C CA . SER A 1 91 ? -16.223 -11.433 11.664 1.00 84.00 91 SER A CA 1
ATOM 765 C C . SER A 1 91 ? -15.651 -10.572 12.800 1.00 84.00 91 SER A C 1
ATOM 767 O O . SER A 1 91 ? -16.046 -10.741 13.952 1.00 84.00 91 SER A O 1
ATOM 769 N N . ILE A 1 92 ? -14.718 -9.662 12.507 1.00 85.00 92 ILE A N 1
ATOM 770 C CA . ILE A 1 92 ? -14.138 -8.753 13.505 1.00 85.00 92 ILE A CA 1
ATOM 771 C C . ILE A 1 92 ? -15.096 -7.589 13.754 1.00 85.00 92 ILE A C 1
ATOM 773 O O . ILE A 1 92 ? -15.301 -7.217 14.905 1.00 85.00 92 ILE A O 1
ATOM 777 N N . LEU A 1 93 ? -15.712 -7.052 12.696 1.00 85.44 93 LEU A N 1
ATOM 778 C CA . LEU A 1 93 ? -16.728 -6.002 12.799 1.00 85.44 93 LEU A CA 1
ATOM 779 C C . LEU A 1 93 ? -17.893 -6.444 13.688 1.00 85.44 93 LEU A C 1
ATOM 781 O O . LEU A 1 93 ? -18.272 -5.720 14.601 1.00 85.44 93 LEU A O 1
ATOM 785 N N . LEU A 1 94 ? -18.396 -7.661 13.481 1.00 84.25 94 LEU A N 1
ATOM 786 C CA . LEU 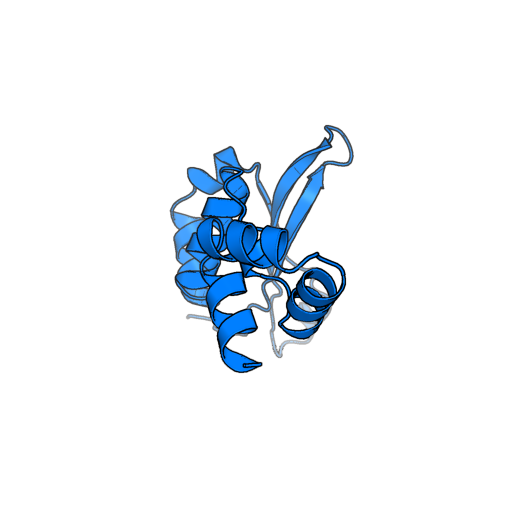A 1 94 ? -19.462 -8.252 14.287 1.00 84.25 94 LEU A CA 1
ATOM 787 C C . LEU A 1 94 ? -19.053 -8.482 15.733 1.00 84.25 94 LEU A C 1
ATOM 789 O O . LEU A 1 94 ? -19.870 -8.312 16.632 1.00 84.25 94 LEU A O 1
ATOM 793 N N . ARG A 1 95 ? -17.796 -8.848 15.981 1.00 87.00 95 ARG A N 1
ATOM 794 C CA . ARG A 1 95 ? -17.294 -8.980 17.348 1.00 87.00 95 ARG A CA 1
ATOM 795 C C . ARG A 1 95 ? -17.273 -7.629 18.060 1.00 87.00 95 ARG A C 1
ATOM 797 O O . ARG A 1 95 ? -17.781 -7.535 19.165 1.00 87.00 95 ARG A O 1
ATOM 804 N N . ILE A 1 96 ? -16.785 -6.586 17.386 1.00 86.25 96 ILE A N 1
ATOM 805 C CA .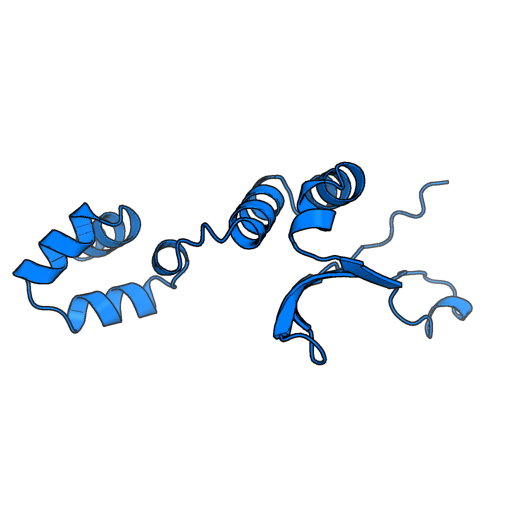 ILE A 1 96 ? -16.806 -5.212 17.907 1.00 86.25 96 ILE A CA 1
ATOM 806 C C . ILE A 1 96 ? -18.245 -4.763 18.186 1.00 86.25 96 ILE A C 1
ATOM 808 O O . ILE A 1 96 ? -18.501 -4.224 19.251 1.00 86.25 96 ILE A O 1
ATOM 812 N N . ILE A 1 97 ? -19.186 -5.009 17.266 1.00 85.38 97 ILE A N 1
ATOM 813 C CA . ILE A 1 97 ? -20.606 -4.658 17.450 1.00 85.38 97 ILE A CA 1
ATOM 814 C C . ILE A 1 97 ? -21.213 -5.394 18.653 1.00 85.38 97 ILE A C 1
ATOM 816 O O . ILE A 1 97 ? -21.917 -4.771 19.437 1.00 85.38 97 ILE A O 1
ATOM 820 N N . ASN A 1 98 ? -20.947 -6.695 18.809 1.00 85.19 98 ASN A N 1
ATOM 821 C CA . ASN A 1 98 ? -21.489 -7.498 19.913 1.00 85.19 98 ASN A CA 1
ATOM 822 C C . ASN A 1 98 ? -20.930 -7.100 21.285 1.00 85.19 98 ASN A C 1
ATOM 824 O O . ASN A 1 98 ? -21.599 -7.310 22.293 1.00 85.19 98 ASN A O 1
ATOM 828 N N . ASP A 1 99 ? -19.719 -6.548 21.321 1.00 86.81 99 ASP A N 1
ATOM 829 C CA . ASP A 1 99 ? -19.086 -6.073 22.551 1.00 86.81 99 ASP A CA 1
ATOM 830 C C . ASP A 1 99 ? -19.555 -4.648 22.943 1.00 86.81 99 ASP A C 1
ATOM 832 O O . ASP A 1 99 ? -19.190 -4.163 24.014 1.00 86.81 99 ASP A O 1
ATOM 836 N N . LEU A 1 100 ? -20.351 -3.971 22.100 1.00 85.50 100 LEU A N 1
ATOM 837 C CA . LEU A 1 100 ? -20.857 -2.609 22.315 1.00 85.50 100 LEU A CA 1
ATOM 838 C C . LEU A 1 100 ? -22.320 -2.593 22.781 1.00 85.50 100 LEU A C 1
ATOM 840 O O . LEU A 1 100 ? -23.127 -3.449 22.419 1.00 85.50 100 LEU A O 1
ATOM 844 N N . GLU A 1 101 ? -22.691 -1.564 23.543 1.00 84.06 101 GLU A N 1
ATOM 845 C CA . GLU A 1 101 ? -24.087 -1.325 23.912 1.00 84.06 101 GLU A CA 1
ATOM 846 C C . GLU A 1 101 ? -24.901 -0.814 22.706 1.00 84.06 101 GLU A C 1
ATOM 848 O O . GLU A 1 101 ? -24.376 -0.187 21.785 1.00 84.06 101 GLU A O 1
ATOM 853 N N . LEU A 1 102 ? -26.217 -1.057 22.705 1.00 78.38 102 LEU A N 1
ATOM 854 C CA . LEU A 1 102 ? -27.128 -0.698 21.601 1.00 78.38 102 LEU A CA 1
ATOM 855 C C . LEU A 1 102 ? -27.062 0.790 21.205 1.00 78.38 102 LEU A C 1
ATOM 857 O O . LEU A 1 102 ? -27.212 1.125 20.028 1.00 78.38 102 LEU A O 1
ATOM 861 N N . GLU A 1 103 ? -26.828 1.679 22.173 1.00 81.56 103 GLU A N 1
ATOM 862 C CA . GLU A 1 103 ? -26.643 3.112 21.928 1.00 81.56 103 GLU A CA 1
ATOM 863 C C . GLU A 1 103 ? -25.350 3.392 21.143 1.00 81.56 103 GLU A C 1
ATOM 865 O O . GLU A 1 103 ? -25.369 4.133 20.153 1.00 81.56 103 GLU A O 1
ATOM 870 N N . ASP A 1 104 ? -24.254 2.729 21.513 1.00 81.62 104 ASP A N 1
ATOM 871 C CA . ASP A 1 104 ? -22.942 2.882 20.884 1.00 81.62 104 ASP A CA 1
ATOM 872 C C . ASP A 1 104 ? -22.906 2.300 19.469 1.00 81.62 104 ASP A C 1
ATOM 874 O O . ASP A 1 104 ? -22.305 2.892 18.569 1.00 81.62 104 ASP A O 1
ATOM 878 N N . VAL A 1 105 ? -23.618 1.194 19.223 1.00 80.88 105 VAL A N 1
ATOM 879 C CA . VAL A 1 105 ? -23.790 0.630 17.872 1.00 80.88 105 VAL A CA 1
ATOM 880 C C . VAL A 1 105 ? -24.467 1.647 16.946 1.00 80.88 105 VAL A C 1
ATOM 882 O O . VAL A 1 105 ? -24.044 1.840 15.801 1.00 80.88 105 VAL A O 1
ATOM 885 N N . GLY A 1 106 ? -25.480 2.357 17.452 1.00 78.75 106 GLY A N 1
ATOM 886 C CA . GLY A 1 106 ? -26.174 3.412 16.714 1.00 78.75 106 GLY A CA 1
ATOM 887 C C . GLY A 1 106 ? -25.271 4.599 16.363 1.00 78.75 106 GLY A C 1
ATOM 888 O O . GLY A 1 106 ? -25.363 5.133 15.255 1.00 78.75 106 GLY A O 1
ATOM 889 N N . GLN A 1 107 ? -24.371 4.999 17.266 1.00 82.44 107 GLN A N 1
ATOM 890 C CA . GLN A 1 107 ? -23.392 6.059 16.995 1.00 82.44 107 GLN A CA 1
ATOM 891 C C . GLN A 1 107 ? -22.304 5.596 16.020 1.00 82.44 107 GLN A C 1
ATOM 893 O O . GLN A 1 107 ? -21.948 6.331 15.097 1.00 82.44 107 GLN A O 1
ATOM 898 N N . LEU A 1 108 ? -21.831 4.356 16.154 1.00 80.38 108 LEU A N 1
ATOM 899 C CA . LEU A 1 108 ? -20.814 3.778 15.278 1.00 80.38 108 LEU A CA 1
ATOM 900 C C . LEU A 1 108 ? -21.319 3.608 13.835 1.00 80.38 108 LEU A C 1
ATOM 902 O O . LEU A 1 108 ? -20.596 3.873 12.874 1.00 80.38 108 LEU A O 1
ATOM 906 N N . GLY A 1 109 ? -22.595 3.256 13.659 1.00 78.38 109 GLY A N 1
ATOM 907 C CA . GLY A 1 109 ? -23.239 3.210 12.342 1.00 78.38 109 GLY A CA 1
ATOM 908 C C . GLY A 1 109 ? -23.429 4.584 11.681 1.00 78.38 109 GLY A C 1
ATOM 909 O O . GLY A 1 109 ? -23.601 4.661 10.463 1.00 78.38 109 GLY A O 1
ATOM 910 N N . ARG A 1 110 ? -23.392 5.686 12.446 1.00 79.00 110 ARG A N 1
ATOM 911 C CA . ARG A 1 110 ? -23.444 7.059 11.902 1.00 79.00 110 ARG A CA 1
ATOM 912 C C . ARG A 1 110 ? -22.081 7.554 11.434 1.00 79.00 110 ARG A C 1
ATOM 914 O O . ARG A 1 110 ? -22.028 8.376 10.524 1.00 79.00 110 ARG A O 1
ATOM 921 N N . THR A 1 111 ? -21.003 7.068 12.043 1.00 77.00 111 THR A N 1
ATOM 922 C CA . THR A 1 111 ? -19.629 7.459 11.704 1.00 77.00 111 THR A CA 1
ATOM 923 C C . THR A 1 111 ? -19.013 6.570 10.628 1.00 77.00 111 THR A C 1
ATOM 925 O O . THR A 1 111 ? -18.165 7.042 9.877 1.00 77.00 111 THR A O 1
ATOM 928 N N . SER A 1 112 ? -19.458 5.314 10.496 1.00 77.75 112 SER A N 1
ATOM 929 C CA . SER A 1 112 ? -18.967 4.385 9.476 1.00 77.75 112 SER A CA 1
ATOM 930 C C . SER A 1 112 ? -20.099 3.690 8.722 1.00 77.75 112 SER A C 1
ATOM 932 O O . SER A 1 112 ? -20.885 2.923 9.284 1.00 77.75 112 SER A O 1
ATOM 934 N N . HIS A 1 113 ? -20.125 3.878 7.398 1.00 79.19 113 HIS A N 1
ATOM 935 C CA . HIS A 1 113 ? -21.087 3.208 6.520 1.00 79.19 113 HIS A CA 1
ATOM 936 C C . HIS A 1 113 ? -20.970 1.676 6.593 1.00 79.19 113 HIS A C 1
ATOM 938 O O . HIS A 1 113 ? -21.978 0.973 6.529 1.00 79.19 113 HIS A O 1
ATOM 944 N N . ARG A 1 114 ? -19.745 1.161 6.769 1.00 78.88 114 ARG A N 1
ATOM 945 C CA . ARG A 1 114 ? -19.447 -0.276 6.843 1.00 78.88 114 ARG A CA 1
ATOM 946 C C . ARG A 1 114 ? -20.122 -0.940 8.045 1.00 78.88 114 ARG A C 1
ATOM 948 O O . ARG A 1 114 ? -20.739 -1.988 7.894 1.00 78.88 114 ARG A O 1
ATOM 955 N N . PHE A 1 115 ? -20.051 -0.311 9.218 1.00 74.81 115 PHE A N 1
ATOM 956 C CA . PHE A 1 115 ? -20.698 -0.814 10.434 1.00 74.81 115 PHE A CA 1
ATOM 957 C C . PHE A 1 115 ? -22.221 -0.787 10.329 1.00 74.81 115 PHE A C 1
ATOM 959 O O . PHE A 1 115 ? -22.880 -1.723 10.774 1.00 74.81 115 PHE A O 1
ATOM 966 N N . ARG A 1 116 ? -22.779 0.240 9.677 1.00 79.56 116 ARG A N 1
ATOM 967 C CA . ARG A 1 116 ? -24.217 0.302 9.394 1.00 79.56 116 ARG A CA 1
ATOM 968 C C . ARG A 1 116 ? -24.670 -0.842 8.489 1.00 79.56 116 ARG A C 1
ATOM 970 O O . ARG A 1 116 ? -25.692 -1.459 8.762 1.00 79.56 116 ARG A O 1
ATOM 977 N N . GLU A 1 117 ? -23.907 -1.134 7.437 1.00 80.25 117 GLU A N 1
ATOM 978 C CA . GLU A 1 117 ? -24.206 -2.227 6.509 1.00 80.25 117 GLU A CA 1
ATOM 979 C C . GLU A 1 117 ? -24.147 -3.593 7.209 1.00 80.25 117 GLU A C 1
ATOM 981 O O . GLU A 1 117 ? -25.075 -4.387 7.078 1.00 80.25 117 GLU A O 1
ATOM 986 N N . VAL A 1 118 ? -23.103 -3.846 8.003 1.00 74.31 118 VAL A N 1
ATOM 987 C CA . VAL A 1 118 ? -22.937 -5.112 8.736 1.00 74.31 118 VAL A CA 1
ATOM 988 C C . VAL A 1 118 ? -24.003 -5.284 9.824 1.00 74.31 118 VAL A C 1
ATOM 990 O O . VAL A 1 118 ? -24.612 -6.342 9.901 1.00 74.31 118 VAL A O 1
ATOM 993 N N . SER A 1 119 ? -24.318 -4.240 10.597 1.00 66.00 119 SER A N 1
ATOM 994 C CA . SER A 1 119 ? -25.386 -4.295 11.609 1.00 66.00 119 SER A CA 1
ATOM 995 C C . SER A 1 119 ? -26.774 -4.528 10.996 1.00 66.00 119 SER A C 1
ATOM 997 O O . SER A 1 119 ? -27.590 -5.231 11.586 1.00 66.00 119 SER A O 1
ATOM 999 N N . SER A 1 120 ? -27.038 -3.990 9.799 1.00 67.62 120 SER A N 1
ATOM 1000 C CA . SER A 1 120 ? -28.314 -4.190 9.095 1.00 67.62 120 SER A CA 1
ATOM 1001 C C . SER A 1 120 ? -28.485 -5.574 8.459 1.00 67.62 120 SER A C 1
ATOM 1003 O O . SER A 1 120 ? -29.586 -5.913 8.042 1.00 67.62 120 SER A O 1
ATOM 1005 N N . ARG A 1 121 ? -27.408 -6.363 8.341 1.00 63.16 121 ARG A N 1
ATOM 1006 C CA . ARG A 1 121 ? -27.456 -7.733 7.798 1.00 63.16 121 ARG A CA 1
ATOM 1007 C C . ARG A 1 121 ? -27.873 -8.778 8.832 1.00 63.16 121 ARG A C 1
ATOM 1009 O O . ARG A 1 121 ? -28.323 -9.847 8.432 1.00 63.16 121 ARG A O 1
ATOM 1016 N N . ASP A 1 122 ? -27.743 -8.444 10.114 1.00 54.69 122 ASP A N 1
ATOM 1017 C CA . ASP A 1 122 ? -27.979 -9.345 11.248 1.00 54.69 122 ASP A CA 1
ATOM 1018 C C . ASP A 1 122 ? -29.266 -9.013 12.032 1.00 54.69 122 ASP A C 1
ATOM 1020 O O . ASP A 1 122 ? -29.525 -9.617 13.074 1.00 54.69 122 ASP A O 1
ATOM 1024 N N . THR A 1 123 ? -30.078 -8.067 11.539 1.00 46.25 123 THR A N 1
ATOM 1025 C CA . THR A 1 123 ? -31.431 -7.757 12.048 1.00 46.25 123 THR A CA 1
ATOM 1026 C C . THR A 1 123 ? -32.503 -8.271 11.100 1.00 46.25 123 THR A C 1
ATOM 1028 O O . THR A 1 123 ? -33.533 -8.761 11.613 1.00 46.25 123 THR A O 1
#

Sequence (123 aa):
KLCFLELDVKIFNSKDPLNGHSQVIWRWWKISPRTVDRYSKPGELKESHQDFLDDTLLQSEISMVFGRRILQYTKALCQDHYDYLERLSDSILLRIINDLELEDVGQLGRTSHRFREVSSRDT

Foldseek 3Di:
DDPPDDWPWDWDFDQDPPPRATKTKTWGADDDPDPVRPPPDIDIDIGGLVVVLVPPPVLVVCCVRPNPVVSVVSNCVSVVNDPPPLPDDLVVLVVVLVVDDPVVLVVVVVVDVNSVVSVVVVD

Mean predicted aligned error: 11.61 Å

Solvent-accessible surface area (backbone atoms only — not comparable to full-atom values): 7355 Å² total; per-residue (Å²): 134,84,84,85,41,71,67,69,64,52,81,43,83,41,63,38,93,87,75,65,47,61,25,45,32,50,33,37,42,77,59,57,96,50,74,86,44,71,78,60,72,63,51,74,47,80,35,46,34,66,58,51,73,69,35,63,64,63,48,49,50,43,26,69,77,66,30,62,69,52,36,54,50,54,50,31,57,50,67,74,56,68,70,66,74,74,68,53,53,68,74,54,51,51,49,54,50,72,76,44,54,75,69,54,45,55,52,47,31,73,78,30,70,58,52,35,55,56,58,65,73,79,110

Nearest PDB structures (foldseek):
  7f9o-assembly1_U  TM=5.245E-01  e=7.098E+00  Hordeum vulgare subsp. spontaneum
  5cm9-assembly1_A  TM=2.876E-01  e=3.873E+00  Mus musculus
  5esv-assembly1_E  TM=3.412E-01  e=3.646E+00  Haemophilus influenzae Rd KW20

Organism: NCBI:txid8208